Protein AF-A0AA87CE81-F1 (afdb_monomer_lite)

Foldseek 3Di:
DPPVVVVVVVVVVVVVVPPDDDDDPDVVPDDPPPADDQDQFCKKWKWWQFPVRDIDTDDIGSAAWDDDVQWIKGDDNVRSHIDIGGPPDDPRRDGDMDMDGD

Structure (mmCIF, N/CA/C/O backbone):
data_AF-A0AA87CE81-F1
#
_entry.id   AF-A0AA87CE81-F1
#
loop_
_atom_site.group_PDB
_atom_site.id
_atom_site.type_symbol
_atom_site.label_atom_id
_atom_site.label_alt_id
_atom_site.label_comp_id
_atom_site.label_asym_id
_atom_site.label_entity_id
_atom_site.label_seq_id
_atom_site.pdbx_PDB_ins_code
_atom_site.Cartn_x
_atom_site.Cartn_y
_atom_site.Cartn_z
_atom_site.occupancy
_atom_site.B_iso_or_equiv
_atom_site.auth_seq_id
_atom_site.auth_comp_id
_atom_site.auth_asym_id
_atom_site.auth_atom_id
_atom_site.pdbx_PDB_model_num
ATOM 1 N N . MET A 1 1 ? -41.323 27.759 31.560 1.00 47.69 1 MET A N 1
ATOM 2 C CA . MET A 1 1 ? -40.554 26.845 30.680 1.00 47.69 1 MET A CA 1
ATOM 3 C C . MET A 1 1 ? -39.039 27.128 30.685 1.00 47.69 1 MET A C 1
ATOM 5 O O . MET A 1 1 ? -38.384 26.908 29.681 1.00 47.69 1 MET A O 1
ATOM 9 N N . LYS A 1 2 ? -38.454 27.609 31.797 1.00 52.81 2 LYS A N 1
ATOM 10 C CA . LYS A 1 2 ? -37.047 28.073 31.838 1.00 52.81 2 LYS A CA 1
ATOM 11 C C . LYS A 1 2 ? -36.076 27.053 32.456 1.00 52.81 2 LYS A C 1
ATOM 13 O O . LYS A 1 2 ? -34.899 27.064 32.135 1.00 52.81 2 LYS A O 1
ATOM 18 N N . GLY A 1 3 ? -36.575 26.170 33.328 1.00 57.06 3 GLY A N 1
ATOM 19 C CA . GLY A 1 3 ? -35.745 25.207 34.067 1.00 57.06 3 GLY A CA 1
ATOM 20 C C . GLY A 1 3 ? -35.374 23.950 33.278 1.00 57.06 3 GLY A C 1
ATOM 21 O O . GLY A 1 3 ? -34.288 23.422 33.460 1.00 57.06 3 GLY A O 1
ATOM 22 N N . LEU A 1 4 ? -36.234 23.508 32.353 1.00 58.88 4 LEU A N 1
ATOM 23 C CA . LEU A 1 4 ? -36.022 22.273 31.585 1.00 58.88 4 LEU A CA 1
ATOM 24 C C . LEU A 1 4 ? -34.856 22.391 30.590 1.00 58.88 4 LEU A C 1
ATOM 26 O O . LEU A 1 4 ? -34.088 21.450 30.428 1.00 58.88 4 LEU A O 1
ATOM 30 N N . ALA A 1 5 ? -34.684 23.567 29.976 1.00 59.50 5 ALA A N 1
ATOM 31 C CA . ALA A 1 5 ? -33.618 23.813 29.006 1.00 59.50 5 ALA A CA 1
ATOM 32 C C . ALA A 1 5 ? -32.216 23.760 29.642 1.00 59.50 5 ALA A C 1
ATOM 34 O O . ALA A 1 5 ? -31.294 23.207 29.049 1.00 59.50 5 ALA A O 1
ATOM 35 N N . GLY A 1 6 ? -32.065 24.280 30.867 1.00 63.25 6 GLY A N 1
ATOM 36 C CA . GLY A 1 6 ? -30.789 24.263 31.589 1.00 63.25 6 GLY A CA 1
ATOM 37 C C . GLY A 1 6 ? -30.368 22.856 32.015 1.00 63.25 6 GLY A C 1
ATOM 38 O O . GLY A 1 6 ? -29.201 22.495 31.884 1.00 63.25 6 GLY A O 1
ATOM 39 N N . THR A 1 7 ? -31.322 22.033 32.459 1.00 65.31 7 THR A N 1
ATOM 40 C CA . THR A 1 7 ? -31.056 20.643 32.856 1.00 65.31 7 THR A CA 1
ATOM 41 C C . THR A 1 7 ? -30.674 19.770 31.662 1.00 65.31 7 THR A C 1
ATOM 43 O O . THR A 1 7 ? -29.733 18.988 31.760 1.00 65.31 7 THR A O 1
ATOM 46 N N . VAL A 1 8 ? -31.352 19.933 30.521 1.00 67.31 8 VAL A N 1
ATOM 47 C CA . VAL A 1 8 ? -31.038 19.193 29.286 1.00 67.31 8 VAL A CA 1
ATOM 48 C C . VAL A 1 8 ? -29.658 19.578 28.751 1.00 67.31 8 VAL A C 1
ATOM 50 O O . VAL A 1 8 ? -28.871 18.701 28.399 1.00 67.31 8 VAL A O 1
ATOM 53 N N . LEU A 1 9 ? -29.328 20.873 28.755 1.00 68.25 9 LEU A N 1
ATOM 54 C CA . LEU A 1 9 ? -28.023 21.353 28.309 1.00 68.25 9 LEU A CA 1
ATOM 55 C C . LEU A 1 9 ? -26.888 20.857 29.223 1.00 68.25 9 LEU A C 1
ATOM 57 O O . LEU A 1 9 ? -25.854 20.416 28.729 1.00 68.25 9 LEU A O 1
ATOM 61 N N . GLY A 1 10 ? -27.099 20.851 30.544 1.00 68.62 10 GLY A N 1
ATOM 62 C CA . GLY A 1 10 ? -26.139 20.296 31.504 1.00 68.62 10 GLY A CA 1
ATOM 63 C C . GLY A 1 10 ? -25.890 18.796 31.311 1.00 68.62 10 GLY A C 1
ATOM 64 O O . GLY A 1 10 ? -24.746 18.348 31.387 1.00 68.62 10 GLY A O 1
ATOM 65 N N . LEU A 1 11 ? -26.938 18.026 30.992 1.00 67.69 11 LEU A N 1
ATOM 66 C CA . LEU A 1 11 ? -26.816 16.595 30.694 1.00 67.69 11 LEU A CA 1
ATOM 67 C C . LEU A 1 11 ? -26.007 16.336 29.412 1.00 67.69 11 LEU A C 1
ATOM 69 O O . LEU A 1 11 ? -25.177 15.431 29.382 1.00 67.69 11 LEU A O 1
ATOM 73 N N . LEU A 1 12 ? -26.218 17.149 28.372 1.00 64.06 12 LEU A N 1
ATOM 74 C CA . LEU A 1 12 ? -25.478 17.073 27.107 1.00 64.06 12 LEU A CA 1
ATOM 75 C C . LEU A 1 12 ? -23.980 17.358 27.293 1.00 64.06 12 LEU A C 1
ATOM 77 O O . LEU A 1 12 ? -23.153 16.617 26.767 1.00 64.06 12 LEU A O 1
ATOM 81 N N . PHE A 1 13 ? -23.611 18.368 28.088 1.00 61.47 13 PHE A N 1
ATOM 82 C CA . PHE A 1 13 ? -22.199 18.662 28.368 1.00 61.47 13 PHE A CA 1
ATOM 83 C C . PHE A 1 13 ? -21.506 17.558 29.177 1.00 61.47 13 PHE A C 1
ATOM 85 O O . PHE A 1 13 ? -20.354 17.232 28.896 1.00 61.47 13 PHE A O 1
ATOM 92 N N . ALA A 1 14 ? -22.205 16.929 30.129 1.00 62.09 14 ALA A N 1
ATOM 93 C CA . ALA A 1 14 ? -21.655 15.804 30.886 1.00 62.09 14 ALA A CA 1
ATOM 94 C C . ALA A 1 14 ? -21.321 14.600 29.984 1.00 62.09 14 ALA A C 1
ATOM 96 O O . ALA A 1 14 ? -20.294 13.958 30.177 1.00 62.09 14 ALA A O 1
ATOM 97 N N . GLN A 1 15 ? -22.141 14.326 28.964 1.00 60.16 15 GLN A N 1
ATOM 98 C CA . GLN A 1 15 ? -21.896 13.247 27.997 1.00 60.16 15 GLN A CA 1
ATOM 99 C C . GLN A 1 15 ? -20.660 13.523 27.119 1.00 60.16 15 GLN A C 1
ATOM 101 O O . GLN A 1 15 ? -19.875 12.612 26.867 1.00 60.16 15 GLN A O 1
ATOM 106 N N . VAL A 1 16 ? -20.441 14.778 26.704 1.00 59.62 16 VAL A N 1
ATOM 107 C CA . VAL A 1 16 ? -19.293 15.171 25.859 1.00 59.62 16 VAL A CA 1
ATOM 108 C C . VAL A 1 16 ? -17.967 15.115 26.628 1.00 59.62 16 VAL A C 1
ATOM 110 O O . VAL A 1 16 ? -16.952 14.706 26.070 1.00 59.62 16 VAL A O 1
ATOM 113 N N . CYS A 1 17 ? -17.962 15.451 27.921 1.00 59.97 17 CYS A N 1
ATOM 114 C CA . CYS A 1 17 ? -16.751 15.408 28.751 1.00 59.97 17 CYS A CA 1
ATOM 115 C C . CYS A 1 17 ? -16.316 13.984 29.153 1.00 59.97 17 CYS A C 1
AT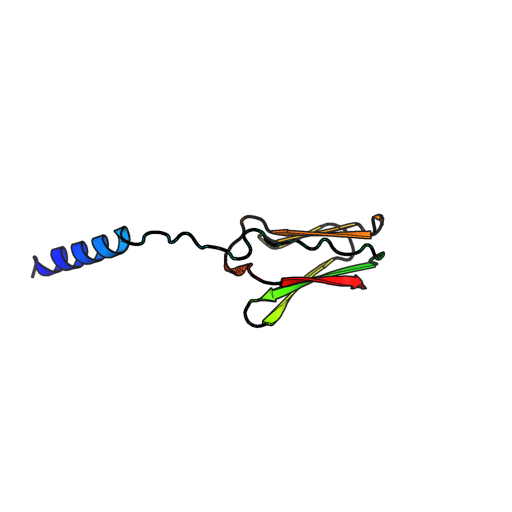OM 117 O O . CYS A 1 17 ? -15.196 13.802 29.630 1.00 59.97 17 CYS A O 1
ATOM 119 N N . CYS A 1 18 ? -17.182 12.977 28.995 1.00 58.84 18 CYS A N 1
ATOM 120 C CA . CYS A 1 18 ? -16.934 11.613 29.469 1.00 58.84 18 CYS A CA 1
ATOM 121 C C . CYS A 1 18 ? -16.445 10.635 28.391 1.00 58.84 18 CYS A C 1
ATOM 123 O O . CYS A 1 18 ? -16.267 9.454 28.695 1.00 58.84 18 CYS A O 1
ATOM 125 N N . VAL A 1 19 ? -16.170 11.095 27.167 1.00 59.38 19 VAL A N 1
ATOM 126 C CA . VAL A 1 19 ? -15.526 10.255 26.149 1.00 59.38 19 VAL A CA 1
ATOM 127 C C . VAL A 1 19 ? -14.048 10.103 26.510 1.00 59.38 19 VAL A C 1
ATOM 129 O O . VAL A 1 19 ? -13.192 10.883 26.099 1.00 59.38 19 VAL A O 1
ATOM 132 N N . ARG A 1 20 ? -13.735 9.109 27.344 1.00 65.19 20 ARG A N 1
ATOM 133 C CA . ARG A 1 20 ? -12.352 8.686 27.566 1.00 65.19 20 ARG A CA 1
ATOM 134 C C . ARG A 1 20 ? -11.873 7.997 26.293 1.00 65.19 20 ARG A C 1
ATOM 136 O O . ARG A 1 20 ? -12.477 7.012 25.876 1.00 65.19 20 ARG A O 1
ATOM 143 N N . GLY A 1 21 ? -10.813 8.524 25.682 1.00 61.00 21 GLY A N 1
ATOM 144 C CA . GLY A 1 21 ? -10.107 7.819 24.617 1.00 61.00 21 GLY A CA 1
ATOM 145 C C . GLY A 1 21 ? -9.674 6.457 25.147 1.00 61.00 21 GLY A C 1
ATOM 146 O O . GLY A 1 21 ? -9.002 6.385 26.175 1.00 61.00 21 GLY A O 1
ATOM 147 N N . VAL A 1 22 ? -10.139 5.388 24.508 1.00 65.06 22 VAL A N 1
ATOM 148 C CA . VAL A 1 22 ? -9.671 4.039 24.823 1.00 65.06 22 VAL A CA 1
ATOM 149 C C . VAL A 1 22 ? -8.305 3.881 24.171 1.00 65.06 22 VAL A C 1
ATOM 151 O O . VAL A 1 22 ? -8.135 4.252 23.007 1.00 65.06 22 VAL A O 1
ATOM 154 N N . ASP A 1 23 ? -7.331 3.378 24.921 1.00 66.12 23 ASP A N 1
ATOM 155 C CA . ASP A 1 23 ? -6.062 2.970 24.331 1.00 66.12 23 ASP A CA 1
ATOM 156 C C . ASP A 1 23 ? -6.354 1.751 23.447 1.00 66.12 23 ASP A C 1
ATOM 158 O O . ASP A 1 23 ? -6.911 0.751 23.910 1.00 66.12 23 ASP A O 1
ATOM 162 N N . VAL A 1 24 ? -6.125 1.887 22.141 1.00 65.38 24 VAL A N 1
ATOM 163 C CA . VAL A 1 24 ? -6.373 0.808 21.184 1.00 65.38 24 VAL A CA 1
ATOM 164 C C . VAL A 1 24 ? -5.163 -0.111 21.224 1.00 65.38 24 VAL A C 1
ATOM 166 O O . VAL A 1 24 ? -4.119 0.214 20.664 1.00 65.38 24 VAL A O 1
ATOM 169 N N . GLU A 1 25 ? -5.315 -1.269 21.863 1.00 67.25 25 GLU A N 1
ATOM 170 C CA . GLU A 1 25 ? -4.300 -2.317 21.820 1.00 67.25 25 GLU A CA 1
ATOM 171 C C . GLU A 1 25 ? -4.253 -2.900 20.398 1.00 67.25 25 GLU A C 1
ATOM 173 O O . GLU A 1 25 ? -5.123 -3.669 19.982 1.00 67.25 25 GLU A O 1
ATOM 178 N N . GLN A 1 26 ? -3.264 -2.482 19.605 1.00 54.75 26 GLN A N 1
ATOM 179 C CA . GLN A 1 26 ? -3.010 -3.089 18.304 1.00 54.75 26 GLN A CA 1
ATOM 180 C C . GLN A 1 26 ? -2.235 -4.390 18.508 1.00 54.75 26 GLN A C 1
ATOM 182 O O . GLN A 1 26 ? -1.127 -4.388 19.042 1.00 54.75 26 GLN A O 1
ATOM 187 N N . SER A 1 27 ? -2.814 -5.505 18.062 1.00 58.75 27 SER A N 1
ATOM 188 C CA . SER A 1 27 ? -2.119 -6.788 17.983 1.00 58.75 27 SER A CA 1
ATOM 189 C C . SER A 1 27 ? -1.954 -7.159 16.506 1.00 58.75 27 SER A C 1
ATOM 191 O O . SER A 1 27 ? -2.963 -7.394 15.835 1.00 58.75 27 SER A O 1
ATOM 193 N N . PRO A 1 28 ? -0.720 -7.177 15.965 1.00 66.69 28 PRO A N 1
ATOM 194 C CA . PRO A 1 28 ? 0.567 -7.042 16.657 1.00 66.69 28 PRO A CA 1
ATOM 195 C C . PRO A 1 28 ? 0.943 -5.584 17.031 1.00 66.69 28 PRO A C 1
ATOM 197 O O . PRO A 1 28 ? 0.538 -4.661 16.324 1.00 66.69 28 PRO A O 1
ATOM 200 N N . PRO A 1 29 ? 1.786 -5.370 18.069 1.00 63.47 29 PRO A N 1
ATOM 201 C CA . PRO A 1 29 ? 2.226 -4.036 18.523 1.00 63.47 29 PRO A CA 1
ATOM 202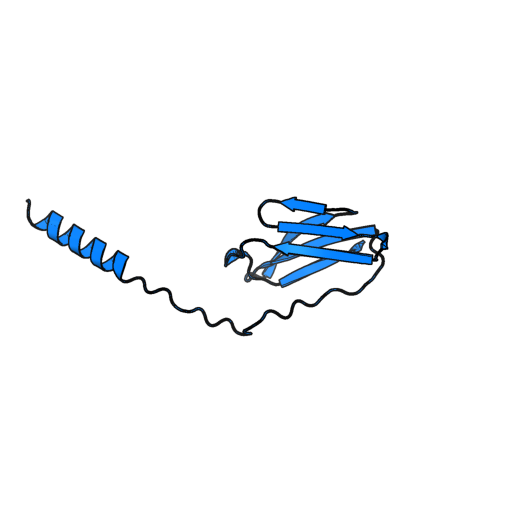 C C . PRO A 1 29 ? 3.023 -3.229 17.487 1.00 63.47 29 PRO A C 1
ATOM 204 O O . PRO A 1 29 ? 3.210 -2.024 17.634 1.00 63.47 29 PRO A O 1
ATOM 207 N N . ALA A 1 30 ? 3.528 -3.900 16.452 1.00 63.66 30 ALA A N 1
ATOM 208 C CA . ALA A 1 30 ? 4.202 -3.300 15.316 1.00 63.66 30 ALA A CA 1
ATOM 209 C C . ALA A 1 30 ? 3.788 -4.050 14.047 1.00 63.66 30 ALA A C 1
ATOM 211 O O . ALA A 1 30 ? 3.872 -5.279 13.982 1.00 63.66 30 ALA A O 1
ATOM 212 N N . LEU A 1 31 ? 3.356 -3.308 13.028 1.00 61.25 31 LEU A N 1
ATOM 213 C CA . LEU A 1 31 ? 3.220 -3.842 11.678 1.00 61.25 31 LEU A CA 1
ATOM 214 C C . LEU A 1 31 ? 4.623 -4.213 11.184 1.00 61.25 31 LEU A C 1
ATOM 216 O O . LEU A 1 31 ? 5.490 -3.348 11.065 1.00 61.25 31 LEU A O 1
ATOM 220 N N . SER A 1 32 ? 4.860 -5.496 10.905 1.00 55.38 32 SER A N 1
ATOM 221 C CA . SER A 1 32 ? 6.041 -5.901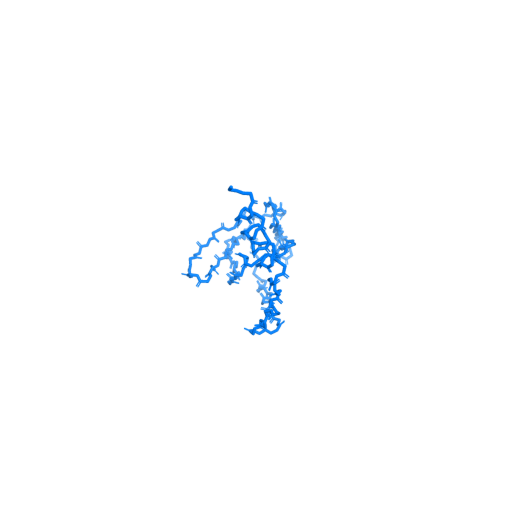 10.145 1.00 55.38 32 SER A CA 1
ATOM 222 C C . SER A 1 32 ? 5.860 -5.376 8.723 1.00 55.38 32 SER A C 1
ATOM 224 O O . SER A 1 32 ? 5.071 -5.913 7.947 1.00 55.38 32 SER A O 1
ATOM 226 N N . LEU A 1 33 ? 6.526 -4.265 8.410 1.00 50.62 33 LEU A N 1
ATOM 227 C CA . LEU A 1 33 ? 6.595 -3.760 7.049 1.00 50.62 33 LEU A CA 1
ATOM 228 C C . LEU A 1 33 ? 7.512 -4.705 6.273 1.00 50.62 33 LEU A C 1
ATOM 230 O O . LEU A 1 33 ? 8.731 -4.659 6.418 1.00 50.62 33 LEU A O 1
ATOM 234 N N . GLN A 1 34 ? 6.923 -5.611 5.503 1.00 50.66 34 GLN A N 1
ATOM 235 C CA . GLN A 1 34 ? 7.690 -6.504 4.651 1.00 50.66 34 GLN A CA 1
ATOM 236 C C . GLN A 1 34 ? 8.231 -5.690 3.470 1.00 50.66 34 GLN A C 1
ATOM 238 O O . GLN A 1 34 ? 7.498 -5.359 2.539 1.00 50.66 34 GLN A O 1
ATOM 243 N N . GLU A 1 35 ? 9.507 -5.314 3.544 1.00 57.94 35 GLU A N 1
ATOM 244 C CA . GLU A 1 35 ? 10.200 -4.606 2.470 1.00 57.94 35 GLU A CA 1
ATOM 245 C C . GLU A 1 35 ? 10.347 -5.553 1.265 1.00 57.94 35 GLU A C 1
ATOM 247 O O . GLU A 1 35 ? 10.863 -6.668 1.380 1.00 57.94 35 GLU A O 1
ATOM 252 N N . GLY A 1 36 ? 9.768 -5.154 0.131 1.00 51.88 36 GLY A N 1
ATOM 253 C CA . GLY A 1 36 ? 9.626 -5.985 -1.063 1.00 51.88 36 GLY A CA 1
ATOM 254 C C . GLY A 1 36 ? 10.956 -6.354 -1.726 1.00 51.88 36 GLY A C 1
ATOM 255 O O . GLY A 1 36 ? 11.958 -5.655 -1.607 1.00 51.88 36 GLY A O 1
ATOM 256 N N . ALA A 1 37 ? 10.943 -7.476 -2.449 1.00 51.38 37 ALA A N 1
ATOM 257 C CA . ALA A 1 37 ? 12.082 -8.019 -3.183 1.00 51.38 37 ALA A CA 1
ATOM 258 C C . ALA A 1 37 ? 12.509 -7.134 -4.372 1.00 51.38 37 ALA A C 1
ATOM 260 O O . ALA A 1 37 ? 11.668 -6.610 -5.101 1.00 51.38 37 ALA A O 1
ATOM 261 N N . SER A 1 38 ? 13.822 -7.040 -4.603 1.00 51.19 38 SER A N 1
ATOM 262 C CA . SER A 1 38 ? 14.449 -6.314 -5.712 1.00 51.19 38 SER A CA 1
ATOM 263 C C . SER A 1 38 ? 14.364 -7.093 -7.031 1.00 51.19 38 SER A C 1
ATOM 265 O O . SER A 1 38 ? 15.283 -7.804 -7.436 1.00 51.19 38 SER A O 1
ATOM 267 N N . TYR A 1 39 ? 13.251 -6.965 -7.742 1.00 56.00 39 TYR A N 1
ATOM 268 C CA . TYR A 1 39 ? 13.215 -7.228 -9.184 1.00 56.00 39 TYR A CA 1
ATOM 269 C C . TYR A 1 39 ? 13.327 -5.867 -9.892 1.00 56.00 39 TYR A C 1
ATOM 271 O O . TYR A 1 39 ? 12.863 -4.869 -9.358 1.00 56.00 39 TYR A O 1
ATOM 279 N N . ASN A 1 40 ? 13.966 -5.794 -11.062 1.00 56.47 40 ASN A N 1
ATOM 280 C CA . ASN A 1 40 ? 14.193 -4.546 -11.804 1.00 56.47 40 ASN A CA 1
ATOM 281 C C . ASN A 1 40 ? 12.862 -4.039 -12.421 1.00 56.47 40 ASN A C 1
ATOM 283 O O . ASN A 1 40 ? 12.476 -4.558 -13.471 1.00 56.47 40 ASN A O 1
ATOM 287 N N . PRO A 1 41 ? 12.122 -3.100 -11.795 1.00 57.03 41 PRO A N 1
ATOM 288 C CA . PRO A 1 41 ? 10.796 -2.692 -12.239 1.00 57.03 41 PRO A CA 1
ATOM 289 C C . PRO A 1 41 ? 10.922 -1.679 -13.373 1.00 57.03 41 PRO A C 1
ATOM 291 O O . PRO A 1 41 ? 11.586 -0.656 -13.198 1.00 57.03 41 PRO A O 1
ATOM 294 N N . GLN A 1 42 ? 10.239 -1.886 -14.503 1.00 72.38 42 GLN A N 1
ATOM 295 C CA . GLN A 1 42 ? 10.010 -0.766 -15.425 1.00 72.38 42 GLN A CA 1
ATOM 296 C C . GLN A 1 42 ? 8.944 0.176 -14.856 1.00 72.38 42 GLN A C 1
ATOM 298 O O . GLN A 1 42 ? 8.975 1.380 -15.111 1.00 72.38 42 GLN A O 1
ATOM 303 N N . SER A 1 43 ? 8.015 -0.368 -14.062 1.00 82.00 43 SER A N 1
ATOM 304 C CA . SER A 1 43 ? 7.002 0.399 -13.344 1.00 82.00 43 SER A CA 1
ATOM 305 C C . SER A 1 43 ? 6.428 -0.359 -12.150 1.00 82.00 43 SER A C 1
ATOM 307 O O . SER A 1 43 ? 6.358 -1.585 -12.163 1.00 82.00 43 SER A O 1
ATOM 309 N N . VAL A 1 44 ? 6.001 0.378 -11.120 1.00 91.06 44 VAL A N 1
ATOM 310 C CA . VAL A 1 44 ? 5.405 -0.176 -9.895 1.00 91.06 44 VAL A CA 1
ATOM 311 C C . VAL A 1 44 ? 3.984 0.337 -9.736 1.00 91.06 44 VAL A C 1
ATOM 313 O O . VAL A 1 44 ? 3.735 1.542 -9.824 1.00 91.06 44 VAL A O 1
ATOM 316 N N . SER A 1 45 ? 3.064 -0.580 -9.455 1.00 94.06 45 SER A N 1
ATOM 317 C CA . SER A 1 45 ? 1.703 -0.278 -9.021 1.00 94.06 45 SER A CA 1
ATOM 318 C C . SER A 1 45 ? 1.550 -0.576 -7.532 1.00 94.06 45 SER A C 1
ATOM 320 O O . SER A 1 45 ? 1.872 -1.676 -7.087 1.00 94.06 45 SER A O 1
ATOM 322 N N . TRP A 1 46 ? 1.050 0.390 -6.768 1.00 96.56 46 TRP A N 1
ATOM 323 C CA . TRP A 1 46 ? 0.785 0.289 -5.334 1.00 96.56 46 TRP A CA 1
ATOM 324 C C . TRP A 1 46 ? -0.703 0.084 -5.070 1.00 96.56 46 TRP A C 1
ATOM 326 O O . TRP A 1 46 ? -1.542 0.794 -5.633 1.00 96.56 46 TRP A O 1
ATOM 336 N N . TYR A 1 47 ? -1.021 -0.838 -4.166 1.00 96.69 47 TYR A N 1
ATOM 337 C CA . TYR A 1 47 ? -2.386 -1.189 -3.792 1.00 96.69 47 TYR A CA 1
ATOM 338 C C . TYR A 1 47 ? -2.549 -1.275 -2.274 1.00 96.69 47 TYR A C 1
ATOM 340 O O . TYR A 1 47 ? -1.608 -1.608 -1.551 1.00 96.69 47 TYR A O 1
ATOM 348 N N . LEU A 1 48 ? -3.774 -1.028 -1.814 1.00 96.56 48 LEU A N 1
ATOM 349 C CA . LEU A 1 48 ? -4.235 -1.283 -0.454 1.00 96.56 48 LEU A CA 1
ATOM 350 C C . LEU A 1 48 ? -5.391 -2.280 -0.501 1.00 96.56 48 LEU A C 1
ATOM 352 O O . LEU A 1 48 ? -6.418 -2.004 -1.116 1.00 96.56 48 LEU A O 1
ATOM 356 N N . GLN A 1 49 ? -5.256 -3.410 0.183 1.00 96.94 49 GLN A N 1
ATOM 357 C CA . GLN A 1 49 ? -6.395 -4.234 0.562 1.00 96.94 49 GLN A CA 1
ATOM 358 C C . GLN A 1 49 ? -6.917 -3.759 1.917 1.00 96.94 49 GLN A C 1
ATOM 360 O O . GLN A 1 49 ? -6.237 -3.903 2.933 1.00 96.94 49 GLN A O 1
ATOM 365 N N . ASN A 1 50 ? -8.116 -3.179 1.933 1.00 93.44 50 ASN A N 1
ATOM 366 C CA . ASN A 1 50 ? -8.749 -2.736 3.174 1.00 93.44 50 ASN A CA 1
ATOM 367 C C . ASN A 1 50 ? -9.245 -3.929 4.018 1.00 93.44 50 ASN A C 1
ATOM 369 O O . ASN A 1 50 ? -9.260 -5.073 3.564 1.00 93.44 50 ASN A O 1
ATOM 373 N N . SER A 1 51 ? -9.709 -3.662 5.241 1.00 87.75 51 SER A N 1
ATOM 374 C CA . SER A 1 51 ? -10.249 -4.688 6.151 1.00 87.75 51 SER A CA 1
ATOM 375 C C . SER A 1 51 ? -11.457 -5.462 5.600 1.00 87.75 51 SER A C 1
ATOM 377 O O . SER A 1 51 ? -11.734 -6.567 6.057 1.00 87.75 51 SER A O 1
ATOM 379 N N . GLY A 1 52 ? -12.159 -4.916 4.601 1.00 92.25 52 GLY A N 1
ATOM 380 C CA . GLY A 1 52 ? -13.240 -5.590 3.876 1.00 92.25 52 GLY A CA 1
ATOM 381 C C . GLY A 1 52 ? -12.767 -6.478 2.719 1.00 92.25 52 GLY A C 1
ATOM 382 O O . GLY A 1 52 ? -13.599 -7.019 1.997 1.00 92.25 52 GLY A O 1
ATOM 383 N N . GLY A 1 53 ? -11.454 -6.603 2.501 1.00 91.69 53 GLY A N 1
ATOM 384 C CA . GLY A 1 53 ? -10.863 -7.383 1.411 1.00 91.69 53 GLY A CA 1
ATOM 385 C C . GLY A 1 53 ? -10.862 -6.678 0.051 1.00 91.69 53 GLY A C 1
ATOM 386 O O . GLY A 1 53 ? -10.349 -7.237 -0.920 1.00 91.69 53 GLY A O 1
ATOM 387 N N . HIS A 1 54 ? -11.391 -5.454 -0.032 1.00 95.25 54 HIS A N 1
ATOM 388 C CA . HIS A 1 54 ? -11.436 -4.666 -1.261 1.00 95.25 54 HIS A CA 1
ATOM 389 C C . HIS A 1 54 ? -10.049 -4.132 -1.614 1.00 95.25 54 HIS A C 1
ATOM 391 O O . HIS A 1 54 ? -9.390 -3.506 -0.783 1.00 95.25 54 HIS A O 1
ATOM 397 N N . ILE A 1 55 ? -9.639 -4.352 -2.865 1.00 96.19 55 ILE A N 1
ATOM 398 C CA . ILE A 1 55 ? -8.366 -3.876 -3.403 1.00 96.19 55 ILE A CA 1
ATOM 399 C C . ILE A 1 55 ? -8.566 -2.490 -4.013 1.00 96.19 55 ILE A C 1
ATOM 401 O O . ILE A 1 55 ? -9.331 -2.314 -4.960 1.00 96.19 55 ILE A O 1
ATOM 405 N N . ILE A 1 56 ? -7.844 -1.515 -3.477 1.00 96.06 56 ILE A N 1
ATOM 406 C CA . ILE A 1 56 ? -7.846 -0.123 -3.910 1.00 96.06 56 ILE A CA 1
ATOM 407 C C . ILE A 1 56 ? -6.499 0.155 -4.572 1.00 96.06 56 ILE A C 1
ATOM 409 O O . ILE A 1 56 ? -5.449 -0.022 -3.957 1.00 96.06 56 ILE A O 1
ATOM 413 N N . HIS A 1 57 ? -6.522 0.592 -5.829 1.00 96.12 57 HIS A N 1
ATOM 414 C CA . HIS A 1 57 ? -5.320 1.061 -6.510 1.00 96.12 57 HIS A CA 1
ATOM 415 C C . HIS A 1 57 ? -4.947 2.458 -6.002 1.00 96.12 57 HIS A C 1
ATOM 417 O O . HIS A 1 57 ? -5.755 3.382 -6.092 1.00 96.12 57 HIS A O 1
ATOM 423 N N . LEU A 1 58 ? -3.723 2.605 -5.494 1.00 96.50 58 LEU A N 1
ATOM 424 C CA . LEU A 1 58 ? -3.199 3.864 -4.969 1.00 96.50 58 LEU A CA 1
ATOM 425 C C . LEU A 1 58 ? -2.447 4.622 -6.065 1.00 96.50 58 LEU A C 1
ATOM 427 O O . LEU A 1 58 ? -2.846 5.711 -6.472 1.00 96.50 58 LEU A O 1
ATOM 431 N N . PHE A 1 59 ? -1.380 4.024 -6.598 1.00 95.81 59 PHE A N 1
ATOM 432 C CA . PHE A 1 59 ? -0.515 4.672 -7.578 1.00 95.81 59 PHE A CA 1
ATOM 433 C C . PHE A 1 59 ? 0.002 3.711 -8.635 1.00 95.81 59 PHE A C 1
ATOM 435 O O . PHE A 1 59 ? 0.365 2.589 -8.321 1.00 95.81 59 PHE A O 1
ATOM 442 N N . TYR A 1 60 ? 0.163 4.232 -9.850 1.00 93.00 60 TYR A N 1
ATOM 443 C CA . TYR A 1 60 ? 1.043 3.685 -10.877 1.00 93.00 60 TYR A CA 1
ATOM 444 C C . TYR A 1 60 ? 2.218 4.649 -11.058 1.00 93.00 60 TYR A C 1
ATOM 446 O O . TYR A 1 60 ? 1.992 5.847 -11.282 1.00 93.00 60 TYR A O 1
ATOM 454 N N . ILE A 1 61 ? 3.449 4.151 -10.913 1.00 90.88 61 ILE A N 1
ATOM 455 C CA . ILE A 1 6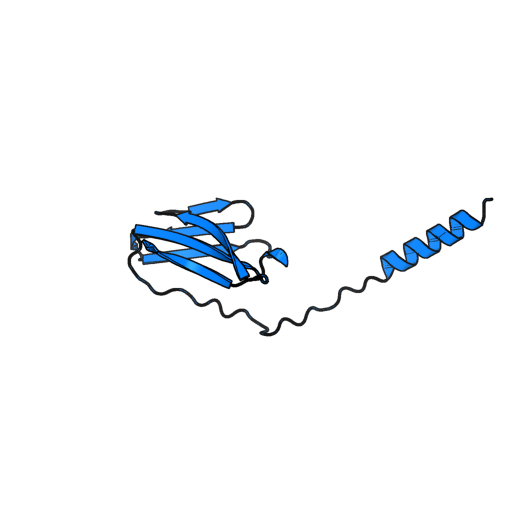1 ? 4.679 4.951 -10.939 1.00 90.88 61 ILE A CA 1
ATOM 456 C C . ILE A 1 61 ? 5.761 4.215 -11.737 1.00 90.88 61 ILE A C 1
ATOM 458 O O . ILE A 1 61 ? 6.405 3.306 -11.206 1.00 90.88 61 ILE A O 1
ATOM 462 N N . PRO A 1 62 ? 6.012 4.635 -12.991 1.00 88.06 62 PRO A N 1
ATOM 463 C CA . PRO A 1 62 ? 7.148 4.156 -13.777 1.00 88.06 62 PRO A CA 1
ATOM 464 C C . PRO A 1 62 ? 8.488 4.519 -13.130 1.00 88.06 62 PRO A C 1
ATOM 466 O O . PRO A 1 62 ? 9.372 3.687 -12.974 1.00 88.06 62 PRO A O 1
ATOM 469 N N . SER A 1 63 ? 8.632 5.778 -12.713 1.00 90.88 63 SER A N 1
ATOM 470 C CA . SER A 1 63 ? 9.843 6.305 -12.085 1.00 90.88 63 SER A CA 1
ATOM 471 C C . SER A 1 63 ? 9.555 7.611 -11.355 1.00 90.88 63 SER A C 1
ATOM 473 O O . SER A 1 63 ? 8.611 8.318 -11.712 1.00 90.88 63 SER A O 1
ATOM 475 N N . GLY A 1 64 ? 10.426 7.980 -10.420 1.00 92.50 64 GLY A N 1
ATOM 476 C CA . GLY A 1 64 ? 10.323 9.231 -9.680 1.00 92.50 64 GLY A CA 1
ATOM 477 C C . GLY A 1 64 ? 9.285 9.144 -8.572 1.00 92.50 64 GLY A C 1
ATOM 478 O O . GLY A 1 64 ? 8.984 8.060 -8.077 1.00 92.50 64 GLY A O 1
ATOM 479 N N . THR A 1 65 ? 8.756 10.294 -8.178 1.00 94.62 65 THR A N 1
ATOM 480 C CA . THR A 1 65 ? 7.902 10.430 -6.999 1.00 94.62 65 THR A CA 1
ATOM 481 C C . THR A 1 65 ? 6.503 10.880 -7.399 1.00 94.62 65 THR A C 1
ATOM 483 O O . THR A 1 65 ? 6.349 11.797 -8.206 1.00 94.62 65 THR A O 1
ATOM 486 N N . LYS A 1 66 ? 5.476 10.253 -6.821 1.00 95.38 66 LYS A N 1
ATOM 487 C CA . LYS A 1 66 ? 4.073 10.642 -6.966 1.00 95.38 66 LYS A CA 1
ATOM 488 C C . LYS A 1 66 ? 3.447 10.807 -5.589 1.00 95.38 66 LYS A C 1
ATOM 490 O O . LYS A 1 66 ? 3.546 9.916 -4.752 1.00 95.38 66 LYS A O 1
ATOM 495 N N . GLN A 1 67 ? 2.773 11.933 -5.390 1.00 96.00 67 GLN A N 1
ATOM 496 C CA . GLN A 1 67 ? 2.088 12.259 -4.148 1.00 96.00 67 GLN A CA 1
ATOM 497 C C . GLN A 1 67 ? 0.604 12.508 -4.412 1.00 96.00 67 GLN A C 1
ATOM 499 O O . GLN A 1 67 ? 0.246 13.169 -5.387 1.00 96.00 67 GLN A O 1
ATOM 504 N N . ASP A 1 68 ? -0.237 12.006 -3.516 1.00 95.75 68 ASP A N 1
ATOM 505 C CA . ASP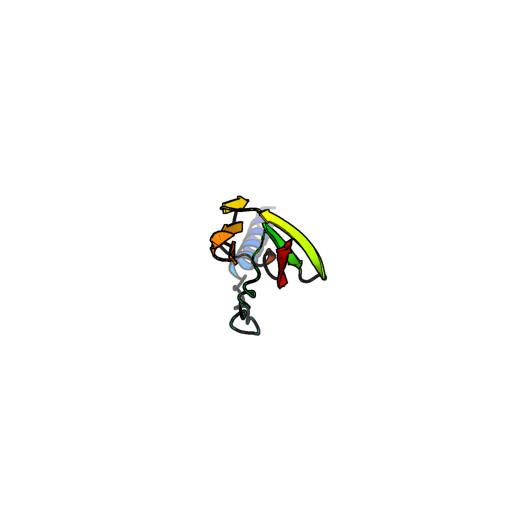 A 1 68 ? -1.653 12.340 -3.425 1.00 95.75 68 ASP A CA 1
ATOM 506 C C . ASP A 1 68 ? -2.053 12.422 -1.951 1.00 95.75 68 ASP A C 1
ATOM 508 O O . ASP A 1 68 ? -1.978 11.447 -1.198 1.00 95.75 68 ASP A O 1
ATOM 512 N N . GLY A 1 69 ? -2.398 13.635 -1.518 1.00 95.69 69 GLY A N 1
ATOM 513 C CA . GLY A 1 69 ? -2.648 13.955 -0.119 1.00 95.69 69 GLY A CA 1
ATOM 514 C C . GLY A 1 69 ? -1.515 13.487 0.802 1.00 95.69 69 GLY A C 1
ATOM 515 O O . GLY A 1 69 ? -0.403 14.025 0.784 1.00 95.69 69 GLY A O 1
ATOM 516 N N . ARG A 1 70 ? -1.835 12.489 1.631 1.00 96.12 70 ARG A N 1
ATOM 517 C CA . ARG A 1 70 ? -0.960 11.904 2.659 1.00 96.12 70 ARG A CA 1
ATOM 518 C C . ARG A 1 70 ? -0.080 10.763 2.139 1.00 96.12 70 ARG A C 1
ATOM 520 O O . ARG A 1 70 ? 0.839 10.347 2.839 1.00 96.12 70 ARG A O 1
ATOM 527 N N . LEU A 1 71 ? -0.360 10.257 0.938 1.00 95.75 71 LEU A N 1
ATOM 528 C CA . LEU A 1 71 ? 0.381 9.168 0.315 1.00 95.75 71 LEU A CA 1
ATOM 529 C C . LEU A 1 71 ? 1.454 9.735 -0.608 1.00 95.75 71 LEU A C 1
ATOM 531 O O . LEU A 1 71 ? 1.181 10.591 -1.446 1.00 95.75 71 LEU A O 1
ATOM 535 N N . ASN A 1 72 ? 2.670 9.227 -0.476 1.00 96.38 72 ASN A N 1
ATOM 536 C CA . ASN A 1 72 ? 3.796 9.565 -1.326 1.00 96.38 72 ASN A CA 1
ATOM 537 C C . ASN A 1 72 ? 4.534 8.282 -1.700 1.00 96.38 72 ASN A C 1
ATOM 539 O O . ASN A 1 72 ? 5.038 7.602 -0.813 1.00 96.38 72 ASN A O 1
ATOM 543 N N . ALA A 1 73 ? 4.618 7.948 -2.982 1.00 94.88 73 ALA A N 1
ATOM 544 C CA . ALA A 1 73 ? 5.400 6.810 -3.438 1.00 94.88 73 ALA A CA 1
ATOM 545 C C . ALA A 1 73 ? 6.528 7.233 -4.372 1.00 94.88 73 ALA A C 1
ATOM 547 O O . ALA A 1 73 ? 6.374 8.133 -5.195 1.00 94.88 73 ALA A O 1
ATOM 548 N N . THR A 1 74 ? 7.673 6.572 -4.232 1.00 94.69 74 THR A N 1
ATOM 549 C CA . THR A 1 74 ? 8.877 6.827 -5.021 1.00 94.69 74 THR A CA 1
ATOM 550 C C . THR A 1 74 ? 9.364 5.530 -5.637 1.00 94.69 74 THR A C 1
ATOM 552 O O . THR A 1 74 ? 9.502 4.537 -4.935 1.00 94.69 74 THR A O 1
ATOM 555 N N . THR A 1 75 ? 9.660 5.543 -6.933 1.00 92.50 75 THR A N 1
ATOM 556 C CA . THR A 1 75 ? 10.272 4.420 -7.650 1.00 92.50 75 THR A CA 1
ATOM 557 C C . THR A 1 75 ? 11.596 4.876 -8.241 1.00 92.50 75 THR A C 1
ATOM 559 O O . THR A 1 75 ? 11.648 5.861 -8.983 1.00 92.50 75 THR A O 1
ATOM 562 N N . VAL A 1 76 ? 12.664 4.142 -7.941 1.00 90.50 76 VAL A N 1
ATOM 563 C CA . VAL A 1 76 ? 14.004 4.359 -8.489 1.00 90.50 76 VAL A CA 1
ATOM 564 C C . VAL A 1 76 ? 14.374 3.131 -9.326 1.00 90.50 76 VAL A C 1
ATOM 566 O O . VAL A 1 76 ? 14.996 2.203 -8.811 1.00 90.50 76 VAL A O 1
ATOM 569 N N . PRO A 1 77 ? 14.008 3.094 -10.627 1.00 84.38 77 PRO A N 1
ATOM 570 C CA . PRO A 1 77 ? 14.205 1.906 -11.463 1.00 84.38 77 PRO A CA 1
ATOM 571 C C . PRO A 1 77 ? 15.660 1.447 -11.519 1.00 84.38 77 PRO A C 1
ATOM 573 O O . PRO A 1 77 ? 15.941 0.260 -11.449 1.00 84.38 77 PRO A O 1
ATOM 576 N N . LYS A 1 78 ? 16.604 2.399 -11.563 1.00 84.81 78 LYS A N 1
ATOM 577 C CA . LYS A 1 78 ? 18.047 2.110 -11.586 1.00 84.81 78 LYS A CA 1
ATOM 578 C C . LYS A 1 78 ? 18.534 1.337 -10.359 1.00 84.81 78 LYS A C 1
ATOM 580 O O . LYS A 1 78 ? 19.521 0.621 -10.460 1.00 84.81 78 LYS A O 1
ATOM 585 N N . GLU A 1 79 ? 17.869 1.516 -9.225 1.00 86.12 79 GLU A N 1
ATOM 586 C CA . GLU A 1 79 ? 18.198 0.853 -7.961 1.00 86.12 79 GLU A CA 1
ATOM 587 C C . GLU A 1 79 ? 17.326 -0.387 -7.732 1.00 86.12 79 GLU A C 1
ATOM 589 O O . GLU A 1 79 ? 17.582 -1.159 -6.816 1.00 86.12 79 GLU A O 1
ATOM 594 N N . GLY A 1 80 ? 16.313 -0.605 -8.575 1.00 83.00 80 GLY A N 1
ATOM 595 C CA . GLY A 1 80 ? 15.354 -1.690 -8.412 1.00 83.00 80 GLY A CA 1
ATOM 596 C C . GLY A 1 80 ? 14.441 -1.521 -7.194 1.00 83.00 80 GLY A C 1
ATOM 597 O O . GLY A 1 80 ? 13.917 -2.508 -6.686 1.00 83.00 80 GLY A O 1
ATOM 598 N N . CYS A 1 81 ? 14.273 -0.286 -6.714 1.00 86.50 81 CYS A N 1
ATOM 599 C CA . CYS A 1 81 ? 13.614 0.009 -5.445 1.00 86.50 81 CYS A CA 1
ATOM 600 C C . CYS A 1 81 ? 12.347 0.843 -5.639 1.00 86.50 81 CYS A C 1
ATOM 602 O O . CYS A 1 81 ? 12.280 1.733 -6.493 1.00 86.50 81 CYS A O 1
ATOM 604 N N . SER A 1 82 ? 11.349 0.593 -4.792 1.00 91.06 82 SER A N 1
ATOM 605 C CA . SER A 1 82 ? 10.163 1.435 -4.670 1.00 91.06 82 SER A CA 1
ATOM 606 C C . SER A 1 82 ? 9.708 1.506 -3.221 1.00 91.06 82 SER A C 1
ATOM 608 O O . SER A 1 82 ? 9.778 0.514 -2.498 1.00 91.06 82 SER A O 1
ATOM 610 N N . SER A 1 83 ? 9.229 2.670 -2.798 1.00 94.12 83 SER A N 1
ATOM 611 C CA . SER A 1 83 ? 8.720 2.907 -1.451 1.00 94.12 83 SER A CA 1
ATOM 612 C C . SER A 1 83 ? 7.377 3.624 -1.494 1.00 94.12 83 SER A C 1
ATOM 614 O O . SER A 1 83 ? 7.125 4.440 -2.380 1.00 94.12 83 SER A O 1
ATOM 616 N N . LEU A 1 84 ? 6.521 3.323 -0.517 1.00 95.88 84 LEU A N 1
ATOM 617 C CA . LEU A 1 84 ? 5.277 4.034 -0.243 1.00 95.88 84 LEU A CA 1
ATOM 618 C C . LEU A 1 84 ? 5.342 4.581 1.183 1.00 95.88 84 LEU A C 1
ATOM 620 O O . LEU A 1 84 ? 5.530 3.842 2.145 1.00 95.88 84 LEU A O 1
ATOM 624 N N . HIS A 1 85 ? 5.182 5.889 1.306 1.00 95.38 85 HIS A N 1
ATOM 625 C CA . HIS A 1 85 ? 5.163 6.627 2.554 1.00 95.38 85 HIS A CA 1
ATOM 626 C C . HIS A 1 85 ? 3.764 7.189 2.808 1.00 95.38 85 HIS A C 1
ATOM 628 O O . HIS A 1 85 ? 3.144 7.769 1.915 1.00 95.38 85 HIS A O 1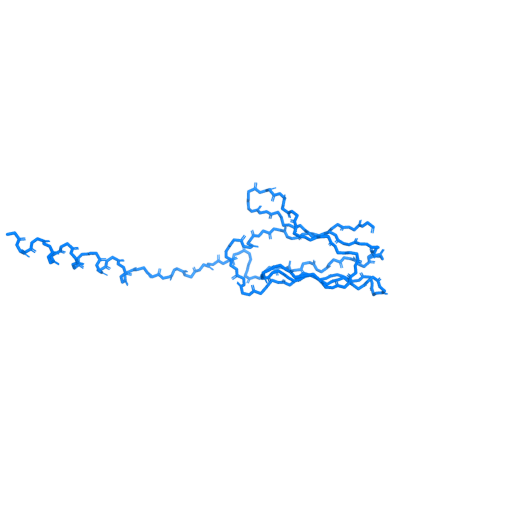
ATOM 634 N N . ILE A 1 86 ? 3.289 7.045 4.044 1.00 96.44 86 ILE A N 1
ATOM 635 C CA . ILE A 1 86 ? 1.988 7.537 4.501 1.00 96.44 86 ILE A CA 1
ATOM 636 C C . ILE A 1 86 ? 2.237 8.516 5.646 1.00 96.44 86 ILE A C 1
ATOM 638 O O . ILE A 1 86 ? 2.617 8.112 6.745 1.00 96.44 86 ILE A O 1
ATOM 642 N N . SER A 1 87 ? 2.025 9.808 5.408 1.00 95.69 87 SER A N 1
ATOM 643 C CA . SER A 1 87 ? 2.156 10.827 6.452 1.00 95.69 87 SER A CA 1
ATOM 644 C C . SER A 1 87 ? 0.894 10.892 7.316 1.00 95.69 87 SER A C 1
ATOM 646 O O . SER A 1 87 ? -0.212 10.638 6.842 1.00 95.69 87 SER A O 1
ATOM 648 N N . SER A 1 88 ? 1.032 11.228 8.603 1.00 94.44 88 SER A N 1
ATOM 649 C CA . SER A 1 88 ? -0.097 11.444 9.531 1.00 94.44 88 SER A CA 1
ATOM 650 C C . SER A 1 88 ? -1.137 10.306 9.555 1.00 94.44 88 SER A C 1
ATOM 652 O O . SER A 1 88 ? -2.323 10.588 9.399 1.00 94.44 88 SER A O 1
ATOM 654 N N . SER A 1 89 ? -0.684 9.046 9.683 1.00 92.19 89 SER A N 1
ATOM 655 C CA . SER A 1 89 ? -1.505 7.813 9.628 1.00 92.19 89 SER A CA 1
ATOM 656 C C . SER A 1 89 ? -2.859 7.931 10.344 1.00 92.19 89 SER A C 1
ATOM 658 O O . SER A 1 89 ? -2.926 8.413 11.475 1.00 92.19 89 SER A O 1
ATOM 660 N N . GLN A 1 90 ? -3.931 7.482 9.691 1.00 92.25 90 GLN A N 1
ATOM 661 C CA . GLN A 1 90 ? -5.300 7.452 10.209 1.00 92.25 90 GLN A CA 1
ATOM 662 C C . GLN A 1 90 ? -5.820 6.011 10.256 1.00 92.25 90 GLN A C 1
ATOM 664 O O . GLN A 1 90 ? -5.313 5.120 9.580 1.00 92.25 90 GLN A O 1
ATOM 669 N N . THR A 1 91 ? -6.886 5.774 11.022 1.00 90.38 91 THR A N 1
ATOM 670 C CA . THR A 1 91 ? -7.507 4.442 11.142 1.00 90.38 91 THR A CA 1
ATOM 671 C C . THR A 1 91 ? -8.004 3.887 9.804 1.00 90.38 91 THR A C 1
ATOM 673 O O . THR A 1 91 ? -8.005 2.675 9.608 1.00 90.38 91 THR A O 1
ATOM 676 N N . THR A 1 92 ? -8.368 4.759 8.860 1.00 90.06 92 THR A N 1
ATOM 677 C CA . THR A 1 92 ? -8.785 4.395 7.496 1.00 90.06 92 THR A CA 1
ATOM 678 C C . THR A 1 92 ? -7.663 3.824 6.637 1.00 90.06 92 THR A C 1
ATOM 680 O O . THR A 1 92 ? -7.949 3.188 5.628 1.00 90.06 92 THR A O 1
ATOM 683 N N . ASP A 1 93 ? -6.405 4.030 7.027 1.00 91.81 93 ASP A N 1
ATOM 684 C CA . ASP A 1 93 ? -5.239 3.530 6.295 1.00 91.81 93 ASP A CA 1
ATOM 685 C C . ASP A 1 93 ? -4.885 2.091 6.701 1.00 91.81 93 ASP A C 1
ATOM 687 O O . ASP A 1 93 ? -3.927 1.512 6.189 1.00 91.81 93 ASP A O 1
ATOM 691 N N . SER A 1 94 ? -5.634 1.503 7.640 1.00 92.44 94 SER A N 1
ATOM 692 C CA . SER A 1 94 ? -5.430 0.128 8.079 1.00 92.44 94 SER A CA 1
ATOM 693 C C . SER A 1 94 ? -5.762 -0.863 6.960 1.00 92.44 94 SER A C 1
ATOM 695 O O . SER A 1 94 ? -6.867 -0.870 6.410 1.00 92.44 94 SER A O 1
ATOM 697 N N . GLY A 1 95 ? -4.799 -1.724 6.640 1.00 93.50 95 GLY A N 1
ATOM 698 C CA . GLY A 1 95 ? -4.952 -2.781 5.651 1.00 93.50 95 GLY A CA 1
ATOM 699 C C . GLY A 1 95 ? -3.611 -3.359 5.211 1.00 93.50 95 GLY A C 1
ATOM 700 O O . GLY A 1 95 ? -2.557 -3.023 5.755 1.00 93.50 95 GLY A O 1
ATOM 701 N N . THR A 1 96 ? -3.658 -4.241 4.219 1.00 96.12 96 THR A N 1
ATOM 702 C CA . THR A 1 96 ? -2.468 -4.860 3.631 1.00 96.12 96 THR A CA 1
ATOM 703 C C . THR A 1 96 ? -2.044 -4.075 2.399 1.00 96.12 96 THR A C 1
ATOM 705 O O . THR A 1 96 ? -2.790 -3.981 1.425 1.00 96.12 96 THR A O 1
ATOM 708 N N . TYR A 1 97 ? -0.830 -3.533 2.431 1.00 95.94 97 TYR A N 1
ATOM 709 C CA . TYR A 1 97 ? -0.230 -2.846 1.293 1.00 95.94 97 TYR A CA 1
ATOM 710 C C . TYR A 1 97 ? 0.603 -3.828 0.484 1.00 95.94 97 TYR A C 1
ATOM 712 O O . TYR A 1 97 ? 1.397 -4.582 1.042 1.00 95.94 97 TYR A O 1
ATOM 720 N N . PHE A 1 98 ? 0.436 -3.807 -0.831 1.00 94.38 98 PHE A N 1
ATOM 721 C CA . PHE A 1 98 ? 1.234 -4.624 -1.734 1.00 94.38 98 PHE A CA 1
ATOM 722 C C . PHE A 1 98 ? 1.577 -3.848 -2.997 1.00 94.38 98 PHE A C 1
ATOM 724 O O . PHE A 1 98 ? 0.860 -2.934 -3.415 1.00 94.38 98 PHE A O 1
ATOM 731 N N . CYS A 1 99 ? 2.698 -4.228 -3.599 1.00 92.38 99 CYS A N 1
ATOM 732 C CA . CYS A 1 99 ? 3.139 -3.707 -4.876 1.00 92.38 99 CYS A CA 1
ATOM 733 C C . CYS A 1 99 ? 3.101 -4.810 -5.936 1.00 92.38 99 CYS A C 1
ATOM 735 O O . CYS A 1 99 ? 3.359 -5.981 -5.655 1.00 92.38 99 CYS A O 1
ATOM 737 N N . ALA A 1 100 ? 2.765 -4.425 -7.161 1.00 91.50 100 ALA A N 1
ATOM 738 C CA . ALA A 1 100 ? 2.905 -5.264 -8.340 1.00 91.50 100 ALA A CA 1
ATOM 739 C C . ALA A 1 100 ? 3.809 -4.549 -9.329 1.00 91.50 100 ALA A C 1
ATOM 741 O O . ALA A 1 100 ? 3.734 -3.325 -9.468 1.00 91.50 100 ALA A O 1
ATOM 742 N N . VAL A 1 101 ? 4.648 -5.311 -10.017 1.00 87.25 101 VAL A N 1
ATOM 743 C CA . VAL A 1 101 ? 5.581 -4.747 -10.982 1.00 87.25 101 VAL A CA 1
ATOM 744 C C . VAL A 1 101 ? 5.415 -5.350 -12.344 1.00 87.25 101 VAL A C 1
ATOM 746 O O . VAL A 1 101 ? 5.064 -6.520 -12.494 1.00 87.25 101 VAL A O 1
ATOM 749 N N . GLN A 1 102 ? 5.662 -4.475 -13.309 1.00 75.56 102 GLN A N 1
ATOM 750 C CA . GLN A 1 102 ? 5.591 -4.713 -14.726 1.00 75.56 102 GLN A CA 1
ATOM 751 C C . GLN A 1 102 ? 6.889 -4.273 -15.401 1.00 75.56 102 GLN A C 1
ATOM 753 O O . GLN A 1 102 ? 7.479 -3.246 -14.969 1.00 75.56 102 GLN A O 1
#

InterPro domains:
  IPR007110 Immunoglobulin-like domain [PS50835] (1-102)
  IPR013106 Immunoglobulin V-set domain [PF07686] (38-101)
  IPR013783 Immunoglobulin-like fold [G3DSA:2.60.40.10] (18-102)
  IPR036179 Immunoglobulin-like domain superfamily [SSF48726] (24-101)
  IPR051896 T cell receptor alpha variable region [PTHR19339] (1-102)

Secondary structure (DSSP, 8-state):
--HHHHHHHHHHHHHHHT-PPPP---SSSS----PPP----S-EEEEEEETTS-EEEEEEESSEEEEETTEEEEEEGGGTEEEEEESS--GGG-EEEEEEE-

Sequence (102 aa):
MKGLAGTVLGLLFAQVCCVRGVDVEQSPPALSLQEGASYNPQSVSWYLQNSGGHIIHLFYIPSGTKQDGRLNATTVPKEGCSSLHISSSQTTDSGTYFCAVQ

Organism: Bos taurus (NCBI:txid9913)

pLDDT: mean 79.25, std 16.64, range [47.69, 96.94]

Radius of gyration: 22.13 Å; chains: 1; bounding box: 59×36×50 Å